Protein AF-A0A1J0TQ48-F1 (afdb_monomer)

Solvent-accessible surface area (backbone atoms only — not comparable to full-atom values): 9744 Å² total; per-residue (Å²): 94,69,68,62,36,58,77,68,71,52,52,58,64,53,51,23,51,43,21,43,75,72,75,55,71,45,54,45,69,56,51,52,31,40,74,70,68,74,40,90,76,54,72,69,55,42,46,46,52,17,58,61,66,75,48,58,54,63,69,61,68,54,82,70,95,58,100,79,71,77,82,74,94,68,88,56,66,70,63,60,60,52,51,54,49,51,59,68,68,42,55,80,91,71,54,66,83,77,76,78,70,60,98,81,67,79,80,65,91,84,83,60,75,51,72,52,78,69,102,57,80,72,45,81,44,77,45,69,77,63,53,66,61,62,75,71,74,81,82,76,83,77,83,83,80,77,92,131

Radius of gyration: 21.75 Å; Cα contacts (8 Å, |Δi|>4): 93; chains: 1; bounding box: 44×36×76 Å

Mean predicted aligned error: 16.27 Å

Foldseek 3Di:
DVVLCVVVVHALCLLQVQLVVVVRHDHSVNVVCVVVVVDDADPVNLCSSCVSSVHDSLVVVADDDDVPDDDDDDPDPPCVSVLVNVLSPDDPVRNDDDDPDPPPDDPDDDFDWDFDDDPDDTDTDGCVVVVVVVVVPPDDPDPPPDDD

Structure (mmCIF, N/CA/C/O backbone):
data_AF-A0A1J0TQ48-F1
#
_entry.id   AF-A0A1J0TQ48-F1
#
loop_
_atom_site.group_PDB
_atom_site.id
_atom_site.type_symbol
_atom_site.label_atom_id
_atom_site.label_alt_id
_atom_site.label_comp_id
_atom_site.label_asym_id
_atom_site.label_entity_id
_atom_site.label_seq_id
_atom_site.pdbx_PDB_ins_code
_atom_site.Cartn_x
_atom_site.Cartn_y
_atom_site.Cartn_z
_atom_site.occupancy
_atom_site.B_iso_or_equiv
_atom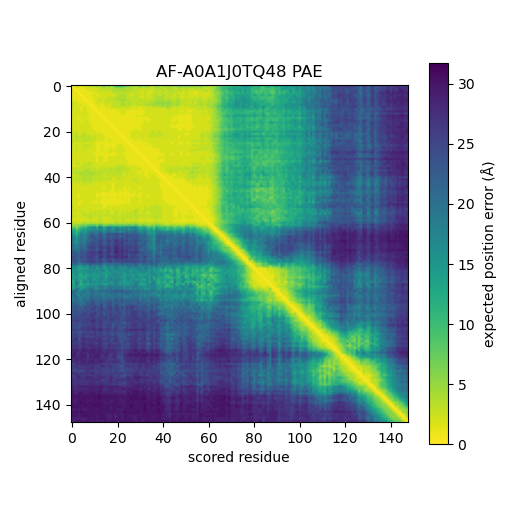_site.auth_seq_id
_atom_site.auth_comp_id
_atom_site.auth_asym_id
_atom_site.auth_atom_id
_atom_site.pdbx_PDB_model_num
ATOM 1 N N . MET A 1 1 ? 3.007 4.756 0.527 1.00 84.06 1 MET A N 1
ATOM 2 C CA . MET A 1 1 ? 1.707 4.710 1.248 1.00 84.06 1 MET A CA 1
ATOM 3 C C . MET A 1 1 ? 1.290 6.063 1.845 1.00 84.06 1 MET A C 1
ATOM 5 O O . MET A 1 1 ? 0.281 6.595 1.404 1.00 84.06 1 MET A O 1
ATOM 9 N N . GLU A 1 2 ? 2.024 6.642 2.812 1.00 86.75 2 GLU A N 1
ATOM 10 C CA . GLU A 1 2 ? 1.592 7.867 3.536 1.00 86.75 2 GLU A CA 1
ATOM 11 C C . GLU A 1 2 ? 1.302 9.057 2.606 1.00 86.75 2 GLU A C 1
ATOM 13 O O . GLU A 1 2 ? 0.279 9.716 2.768 1.00 86.75 2 GLU A O 1
ATOM 18 N N . ARG A 1 3 ? 2.147 9.284 1.590 1.00 87.56 3 ARG A N 1
ATOM 19 C CA . ARG A 1 3 ? 1.926 10.313 0.560 1.00 87.56 3 ARG A CA 1
ATOM 20 C C . ARG A 1 3 ? 0.534 10.205 -0.076 1.00 87.56 3 ARG A C 1
ATOM 22 O O . ARG A 1 3 ? -0.232 11.160 -0.037 1.00 87.56 3 ARG A O 1
ATOM 29 N N . PHE A 1 4 ? 0.192 9.040 -0.620 1.00 90.12 4 PHE A N 1
ATOM 30 C CA . PHE A 1 4 ? -1.090 8.817 -1.297 1.00 90.12 4 PHE A CA 1
ATOM 31 C C . PHE A 1 4 ? -2.283 8.898 -0.348 1.00 90.12 4 PHE A C 1
ATOM 33 O O . PHE A 1 4 ? -3.309 9.476 -0.698 1.00 90.12 4 PHE A O 1
ATOM 40 N N . ARG A 1 5 ? -2.118 8.399 0.884 1.00 93.00 5 ARG A N 1
ATOM 41 C CA . ARG A 1 5 ? -3.125 8.529 1.940 1.00 93.00 5 ARG A CA 1
ATOM 42 C C . ARG A 1 5 ? -3.448 10.004 2.223 1.00 93.00 5 ARG A C 1
ATOM 44 O O . ARG A 1 5 ? -4.620 10.358 2.305 1.00 93.00 5 ARG A O 1
ATOM 51 N N . ARG A 1 6 ? -2.420 10.856 2.355 1.00 90.12 6 ARG A N 1
ATOM 52 C CA . ARG A 1 6 ? -2.580 12.301 2.596 1.00 90.12 6 ARG A CA 1
ATOM 53 C C . ARG A 1 6 ? -3.218 13.023 1.417 1.00 90.12 6 ARG A C 1
ATOM 55 O O . ARG A 1 6 ? -4.122 13.813 1.646 1.00 90.12 6 ARG A O 1
ATOM 62 N N . ILE A 1 7 ? -2.795 12.719 0.188 1.00 89.44 7 ILE A N 1
ATOM 63 C CA . ILE A 1 7 ? -3.383 13.302 -1.032 1.00 89.44 7 ILE A CA 1
ATOM 64 C C . ILE A 1 7 ? -4.890 13.019 -1.098 1.00 89.44 7 ILE A C 1
ATOM 66 O O . ILE A 1 7 ? -5.664 13.890 -1.472 1.00 89.44 7 ILE A O 1
ATOM 70 N N . GLN A 1 8 ? -5.315 11.825 -0.682 1.00 91.19 8 GLN A N 1
ATOM 71 C CA . GLN A 1 8 ? -6.731 11.449 -0.651 1.00 91.19 8 GLN A CA 1
ATOM 72 C C . GLN A 1 8 ? -7.477 11.890 0.614 1.00 91.19 8 GLN A C 1
ATOM 74 O O . GLN A 1 8 ? -8.681 11.673 0.703 1.00 91.19 8 GLN A O 1
ATOM 79 N N . GLY A 1 9 ? -6.791 12.444 1.619 1.00 92.44 9 GLY A N 1
ATOM 80 C CA . GLY A 1 9 ? -7.415 12.863 2.876 1.00 92.44 9 GLY A CA 1
ATOM 81 C C . GLY A 1 9 ? -8.025 11.728 3.712 1.00 92.44 9 GLY A C 1
ATOM 82 O O . GLY A 1 9 ? -8.816 12.000 4.610 1.00 92.44 9 GLY A O 1
ATOM 83 N N . ILE A 1 10 ? -7.682 10.462 3.452 1.00 95.44 10 ILE A N 1
ATOM 84 C CA . ILE A 1 10 ? -8.301 9.308 4.131 1.00 95.44 10 ILE A CA 1
ATOM 85 C C . ILE A 1 10 ? -7.528 8.909 5.385 1.00 95.44 10 ILE A C 1
ATOM 87 O O . ILE A 1 10 ? -6.302 8.971 5.410 1.00 95.44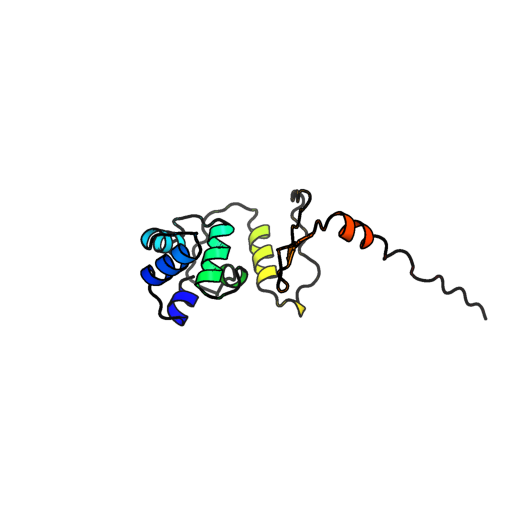 10 ILE A O 1
ATOM 91 N N . SER A 1 11 ? -8.197 8.450 6.439 1.00 96.06 11 SER A N 1
ATOM 92 C CA . SER A 1 11 ? -7.518 7.950 7.641 1.00 96.06 11 SER A CA 1
ATOM 93 C C . SER A 1 11 ? -6.972 6.523 7.458 1.00 96.06 11 SER A C 1
ATOM 95 O O . SER A 1 11 ? -7.317 5.809 6.514 1.00 96.06 11 SER A O 1
ATOM 97 N N . TYR A 1 12 ? -6.143 6.057 8.400 1.00 96.69 12 TYR A N 1
ATOM 98 C CA . TYR A 1 12 ? -5.759 4.639 8.466 1.00 96.69 12 TYR A CA 1
ATOM 99 C C . TYR A 1 12 ? -6.954 3.712 8.724 1.00 96.69 12 TYR A C 1
ATOM 101 O O . TYR A 1 12 ? -6.954 2.571 8.266 1.00 96.69 12 TYR A O 1
ATOM 109 N N . ALA A 1 13 ? -7.984 4.197 9.421 1.00 97.00 13 ALA A N 1
ATOM 110 C CA . ALA A 1 13 ? -9.218 3.449 9.624 1.00 97.00 13 ALA A CA 1
ATOM 111 C C . ALA A 1 13 ? -10.008 3.295 8.314 1.00 97.00 13 ALA A C 1
ATOM 113 O O . ALA A 1 13 ? -10.546 2.221 8.044 1.00 97.00 13 ALA A O 1
ATOM 114 N N . ASP A 1 14 ? -10.028 4.330 7.473 1.00 97.12 14 ASP A N 1
ATOM 115 C CA . ASP A 1 14 ? -10.682 4.277 6.161 1.00 97.12 14 ASP A CA 1
ATOM 116 C C . ASP A 1 14 ? -9.941 3.340 5.209 1.00 97.12 14 ASP A C 1
ATOM 118 O O . ASP A 1 14 ? -10.563 2.497 4.565 1.00 97.12 14 ASP A O 1
ATOM 122 N N . LEU A 1 15 ? -8.606 3.413 5.180 1.00 96.75 15 LEU A N 1
ATOM 123 C CA . LEU A 1 15 ? -7.785 2.495 4.390 1.00 96.75 15 LEU A CA 1
ATOM 124 C C . LEU A 1 15 ? -7.974 1.038 4.842 1.00 96.75 15 LEU A C 1
ATOM 126 O O . LEU A 1 15 ? -8.171 0.154 4.012 1.00 96.75 15 LEU A O 1
ATOM 130 N N . SER A 1 16 ? -8.000 0.791 6.155 1.00 97.81 16 SER A N 1
ATOM 131 C CA . SER A 1 16 ? -8.293 -0.532 6.724 1.00 97.81 16 SER A CA 1
ATOM 132 C C . SER A 1 16 ? -9.667 -1.058 6.291 1.00 97.81 16 SER A C 1
ATOM 134 O O . SER A 1 16 ? -9.813 -2.232 5.946 1.00 97.81 16 SER A O 1
ATOM 136 N N . ARG A 1 17 ? -10.679 -0.183 6.238 1.00 97.88 17 ARG A N 1
ATOM 137 C CA . ARG A 1 17 ? -12.025 -0.533 5.771 1.00 97.88 17 ARG A CA 1
ATOM 138 C C . ARG A 1 17 ? -12.043 -0.904 4.290 1.00 97.88 17 ARG A C 1
ATOM 140 O O . ARG A 1 17 ? -12.657 -1.909 3.944 1.00 97.88 17 ARG A O 1
ATOM 147 N N . ARG A 1 18 ? -11.349 -0.141 3.440 1.00 97.62 18 ARG A N 1
ATOM 148 C CA . ARG A 1 18 ? -11.212 -0.448 2.005 1.00 97.62 18 ARG A CA 1
ATOM 149 C C . ARG A 1 18 ? -10.536 -1.801 1.790 1.00 97.62 18 ARG A C 1
ATOM 151 O O . ARG A 1 18 ? -11.053 -2.645 1.072 1.00 97.62 18 ARG A O 1
ATOM 158 N N . LEU A 1 19 ? -9.440 -2.056 2.495 1.00 97.00 19 LEU A N 1
ATOM 159 C CA . LEU A 1 19 ? -8.730 -3.337 2.454 1.00 97.00 19 LEU A CA 1
ATOM 160 C C . LEU A 1 19 ? -9.608 -4.517 2.899 1.00 97.00 19 LEU A C 1
ATOM 162 O O . LEU A 1 19 ? -9.591 -5.583 2.284 1.00 97.00 19 LEU A O 1
ATOM 166 N N . LYS A 1 20 ? -10.451 -4.314 3.919 1.00 96.88 20 LYS A N 1
ATOM 167 C CA . LYS A 1 20 ? -11.453 -5.306 4.329 1.00 96.88 20 LYS A CA 1
ATOM 168 C C . LYS A 1 20 ? -12.481 -5.584 3.225 1.00 96.88 20 LYS A C 1
ATOM 170 O O . LYS A 1 20 ? -12.835 -6.741 3.027 1.00 96.88 20 LYS A O 1
ATOM 175 N N . GLN A 1 21 ? -12.943 -4.559 2.507 1.00 95.94 21 GLN A N 1
ATOM 176 C CA . GLN A 1 21 ? -13.867 -4.721 1.374 1.00 95.94 21 GLN A CA 1
ATOM 177 C C . GLN A 1 21 ? -13.231 -5.489 0.206 1.00 95.94 21 GLN A C 1
ATOM 179 O O . GLN A 1 21 ? -13.926 -6.232 -0.477 1.00 95.94 21 GLN A O 1
ATOM 184 N N . LEU A 1 22 ? -11.912 -5.374 0.025 1.00 94.50 22 LEU A N 1
ATOM 185 C CA . LEU A 1 22 ? -11.139 -6.124 -0.973 1.00 94.50 22 LEU A CA 1
ATOM 186 C C . LEU A 1 22 ? -10.814 -7.570 -0.550 1.00 94.50 22 LEU A C 1
ATOM 188 O O . LEU A 1 22 ? -10.123 -8.279 -1.274 1.00 94.50 22 LEU A O 1
ATOM 192 N N . GLY A 1 23 ? -11.265 -8.021 0.626 1.00 94.44 23 GLY A N 1
ATOM 193 C CA . GLY A 1 23 ? -10.979 -9.369 1.130 1.00 94.44 23 GLY A CA 1
ATOM 194 C C . GLY A 1 23 ? -9.558 -9.559 1.677 1.00 94.44 23 GLY A C 1
ATOM 195 O O . GLY A 1 23 ? -9.166 -10.683 1.984 1.00 94.44 23 GLY A O 1
ATOM 196 N N . ARG A 1 24 ? -8.791 -8.475 1.851 1.00 95.00 24 ARG A N 1
ATOM 197 C CA . ARG A 1 24 ? -7.428 -8.479 2.410 1.00 95.00 24 ARG A CA 1
ATOM 198 C C . ARG A 1 24 ? -7.346 -7.560 3.636 1.00 95.00 24 ARG A C 1
ATOM 200 O O . ARG A 1 24 ? -6.776 -6.477 3.560 1.00 95.00 24 ARG A O 1
ATOM 207 N N . PRO A 1 25 ? -7.962 -7.926 4.775 1.00 95.88 25 PRO A N 1
ATOM 208 C CA . PRO A 1 25 ? -8.059 -7.034 5.925 1.00 95.88 25 PRO A CA 1
ATOM 209 C C . PRO A 1 25 ? -6.694 -6.783 6.582 1.00 95.88 25 PRO A C 1
ATOM 211 O O . PRO A 1 25 ? -6.053 -7.702 7.083 1.00 95.88 25 PRO A O 1
ATOM 214 N N . ILE A 1 26 ? -6.305 -5.509 6.686 1.00 96.38 26 ILE A N 1
ATOM 215 C CA . ILE A 1 26 ? -5.168 -5.063 7.502 1.00 96.38 26 ILE A CA 1
ATOM 216 C C . ILE A 1 26 ? -5.679 -4.057 8.532 1.00 96.38 26 ILE A C 1
ATOM 218 O O . ILE A 1 26 ? -6.269 -3.038 8.173 1.00 96.38 26 ILE A O 1
ATOM 222 N N . ALA A 1 27 ? -5.467 -4.331 9.821 1.00 97.06 27 ALA A N 1
ATOM 223 C CA . ALA A 1 27 ? -5.880 -3.433 10.901 1.00 97.06 27 ALA A CA 1
ATOM 224 C C . ALA A 1 27 ? -5.081 -2.109 10.884 1.00 97.06 27 ALA A C 1
ATOM 226 O O . ALA A 1 27 ? -3.918 -2.117 10.473 1.00 97.06 27 ALA A O 1
ATOM 227 N N . PRO A 1 28 ? -5.624 -0.987 11.407 1.00 96.88 28 PRO A N 1
ATOM 228 C CA . PRO A 1 28 ? -4.925 0.304 11.424 1.00 96.88 28 PRO A CA 1
ATOM 229 C C . PRO A 1 28 ? -3.534 0.247 12.065 1.00 96.88 28 PRO A C 1
ATOM 231 O O . PRO A 1 28 ? -2.583 0.790 11.515 1.00 96.88 28 PRO A O 1
ATOM 234 N N . LEU A 1 29 ? -3.378 -0.489 13.172 1.00 96.56 29 LEU A N 1
ATOM 235 C CA . LEU A 1 29 ? -2.073 -0.711 13.806 1.00 96.56 29 LEU A CA 1
ATOM 236 C C . LEU A 1 29 ? -1.090 -1.450 12.880 1.00 96.56 29 LEU A C 1
ATOM 238 O O . LEU A 1 29 ? 0.101 -1.148 12.869 1.00 96.56 29 LEU A O 1
ATOM 242 N N . GLY A 1 30 ? -1.586 -2.401 12.085 1.00 95.81 30 GLY A N 1
ATOM 243 C CA . GLY A 1 30 ? -0.798 -3.105 11.076 1.00 95.81 30 GLY A CA 1
ATOM 244 C C . GLY A 1 30 ? -0.327 -2.176 9.958 1.00 95.81 30 GLY A C 1
ATOM 245 O O . GLY A 1 30 ? 0.823 -2.278 9.542 1.00 95.81 30 GLY A O 1
ATOM 246 N N . LEU A 1 31 ? -1.175 -1.236 9.527 1.00 96.00 31 LEU A N 1
ATOM 247 C CA . LEU A 1 31 ? -0.816 -0.207 8.545 1.00 96.00 31 LEU A CA 1
ATOM 248 C C . LEU A 1 31 ? 0.244 0.758 9.095 1.00 96.00 31 LEU A C 1
ATOM 250 O O . LEU A 1 31 ? 1.209 1.064 8.399 1.00 96.00 31 LEU A O 1
ATOM 254 N N . THR A 1 32 ? 0.122 1.176 10.358 1.00 93.75 32 THR A N 1
ATOM 255 C CA . THR A 1 32 ? 1.141 1.990 11.040 1.00 93.75 32 THR A CA 1
ATOM 256 C C . THR A 1 32 ? 2.482 1.257 11.117 1.00 93.75 32 THR A C 1
ATOM 258 O O . THR A 1 32 ? 3.515 1.826 10.784 1.00 93.75 32 THR A O 1
ATOM 261 N N . ARG A 1 33 ? 2.486 -0.035 11.468 1.00 92.19 33 ARG A N 1
ATOM 262 C CA . ARG A 1 33 ? 3.720 -0.840 11.497 1.00 92.19 33 ARG A CA 1
ATOM 263 C C . ARG A 1 33 ? 4.340 -1.035 10.114 1.00 92.19 33 ARG A C 1
ATOM 265 O O . ARG A 1 33 ? 5.561 -1.042 10.014 1.00 92.19 33 ARG A O 1
ATOM 272 N N . ILE A 1 34 ? 3.527 -1.175 9.064 1.00 92.81 34 ILE A N 1
ATOM 273 C CA . ILE A 1 34 ? 4.017 -1.198 7.676 1.00 92.81 34 ILE A CA 1
ATOM 274 C C . ILE A 1 34 ? 4.690 0.135 7.334 1.00 92.81 34 ILE A C 1
ATOM 276 O O . ILE A 1 34 ? 5.807 0.141 6.824 1.00 92.81 34 ILE A O 1
ATOM 280 N N . ARG A 1 35 ? 4.037 1.266 7.643 1.00 89.69 35 ARG A N 1
ATOM 281 C CA . ARG A 1 35 ? 4.599 2.611 7.432 1.00 89.69 35 ARG A CA 1
ATOM 282 C C . ARG A 1 35 ? 5.964 2.757 8.105 1.00 89.69 35 ARG A C 1
ATOM 284 O O . ARG A 1 35 ? 6.887 3.267 7.484 1.00 89.69 35 ARG A O 1
ATOM 291 N N . ASP A 1 36 ? 6.074 2.286 9.343 1.00 87.75 36 ASP A N 1
ATOM 292 C CA . ASP A 1 36 ? 7.281 2.403 10.168 1.00 87.75 36 ASP A CA 1
ATOM 293 C C . ASP A 1 36 ? 8.324 1.309 9.866 1.00 87.75 36 ASP A C 1
ATOM 295 O O . ASP A 1 36 ? 9.302 1.156 10.601 1.00 87.75 36 ASP A O 1
ATOM 299 N N . LEU A 1 37 ? 8.115 0.525 8.798 1.00 86.31 37 LEU A N 1
ATOM 300 C CA . LEU A 1 37 ? 8.977 -0.583 8.365 1.00 86.31 37 LEU A CA 1
ATOM 301 C C . LEU A 1 37 ? 9.186 -1.666 9.438 1.00 86.31 37 LEU A C 1
ATOM 303 O O . LEU A 1 37 ? 10.128 -2.449 9.375 1.00 86.31 37 LEU A O 1
ATOM 307 N N . GLN A 1 38 ? 8.280 -1.741 10.411 1.00 88.19 38 GLN A N 1
ATOM 308 C CA . GLN A 1 38 ? 8.268 -2.739 11.484 1.00 88.19 38 GLN A CA 1
ATOM 309 C C . GLN A 1 38 ? 7.484 -4.001 11.102 1.00 88.19 38 GLN A C 1
ATOM 311 O O . GLN A 1 38 ? 7.408 -4.956 11.872 1.00 88.19 38 GLN A O 1
ATOM 316 N N . ARG A 1 39 ? 6.844 -4.006 9.929 1.00 88.75 39 ARG A N 1
ATOM 317 C CA . ARG A 1 39 ? 6.114 -5.149 9.383 1.00 88.75 39 ARG A CA 1
ATOM 318 C C . ARG A 1 39 ? 6.439 -5.292 7.902 1.00 88.75 39 ARG A C 1
ATOM 320 O O . ARG A 1 39 ? 6.318 -4.329 7.149 1.00 88.75 39 ARG A O 1
ATOM 327 N N . ARG A 1 40 ? 6.824 -6.506 7.503 1.00 88.12 40 ARG A N 1
ATOM 328 C CA . ARG A 1 40 ? 7.025 -6.873 6.097 1.00 88.12 40 ARG A CA 1
ATOM 329 C C . ARG A 1 40 ? 5.694 -6.866 5.343 1.00 88.12 40 ARG A C 1
ATOM 331 O O . ARG A 1 40 ? 4.656 -7.169 5.928 1.00 88.12 40 ARG A O 1
ATOM 338 N N . VAL A 1 41 ? 5.768 -6.522 4.064 1.00 90.12 41 VAL A N 1
ATOM 339 C CA . VAL A 1 41 ? 4.653 -6.477 3.111 1.00 90.12 41 VAL A CA 1
ATOM 340 C C . VAL A 1 41 ? 4.927 -7.552 2.066 1.00 90.12 41 VAL A C 1
ATOM 342 O O . VAL A 1 41 ? 6.026 -7.577 1.512 1.00 90.12 41 VAL A O 1
ATOM 345 N N . ASP A 1 42 ? 3.979 -8.459 1.849 1.00 91.31 42 ASP A N 1
ATOM 346 C CA . ASP A 1 42 ? 4.040 -9.417 0.744 1.00 91.31 42 ASP A CA 1
ATOM 347 C C . ASP A 1 42 ? 3.458 -8.806 -0.546 1.00 91.31 42 ASP A C 1
ATOM 349 O O . ASP A 1 42 ? 2.970 -7.673 -0.563 1.00 91.31 42 ASP A O 1
ATOM 353 N N . VAL A 1 43 ? 3.564 -9.532 -1.662 1.00 91.19 43 VAL A N 1
ATOM 354 C CA . VAL A 1 43 ? 3.097 -9.039 -2.969 1.00 91.19 43 VAL A CA 1
ATOM 355 C C . VAL A 1 43 ? 1.581 -8.816 -2.969 1.00 91.19 43 VAL A C 1
ATOM 357 O O . VAL A 1 43 ? 1.106 -7.829 -3.529 1.00 91.19 43 VAL A O 1
ATOM 360 N N . ASP A 1 44 ? 0.822 -9.677 -2.292 1.00 92.00 44 ASP A N 1
ATOM 361 C CA . ASP A 1 44 ? -0.633 -9.557 -2.193 1.00 92.00 44 ASP A CA 1
ATOM 362 C C . ASP A 1 44 ? -1.048 -8.313 -1.393 1.00 92.00 44 ASP A C 1
ATOM 364 O O . ASP A 1 44 ? -1.944 -7.578 -1.816 1.00 92.00 44 ASP A O 1
ATOM 368 N N . ASP A 1 45 ? -0.379 -8.042 -0.270 1.00 93.69 45 ASP A N 1
ATOM 369 C CA . ASP A 1 45 ? -0.552 -6.839 0.541 1.00 93.69 45 ASP A CA 1
ATOM 370 C C . ASP A 1 45 ? -0.192 -5.595 -0.283 1.00 93.69 45 ASP A C 1
ATOM 372 O O . ASP A 1 45 ? -0.920 -4.602 -0.237 1.00 93.69 45 ASP A O 1
ATOM 376 N N . LEU A 1 46 ? 0.896 -5.634 -1.064 1.00 94.69 46 LEU A N 1
ATOM 377 C CA . LEU A 1 46 ? 1.305 -4.526 -1.933 1.00 94.69 46 LEU A CA 1
ATOM 378 C C . LEU A 1 46 ? 0.221 -4.195 -2.965 1.00 94.69 46 LEU A C 1
ATOM 380 O O . LEU A 1 46 ? -0.178 -3.035 -3.089 1.00 94.69 46 LEU A O 1
ATOM 384 N N . VAL A 1 47 ? -0.276 -5.205 -3.680 1.00 95.81 47 VAL A N 1
ATOM 385 C CA . VAL A 1 47 ? -1.319 -5.037 -4.701 1.00 95.81 47 VAL A CA 1
ATOM 386 C C . VAL A 1 47 ? -2.631 -4.575 -4.066 1.00 95.81 47 VAL A C 1
ATOM 388 O O . VAL A 1 47 ? -3.274 -3.658 -4.577 1.00 95.81 47 VAL A O 1
ATOM 391 N N . ALA A 1 48 ? -3.017 -5.140 -2.920 1.00 95.94 48 ALA A N 1
ATOM 392 C CA . ALA A 1 48 ? -4.220 -4.728 -2.201 1.00 95.94 48 ALA A CA 1
ATOM 393 C C . ALA A 1 48 ? -4.127 -3.276 -1.703 1.00 95.94 48 ALA A C 1
ATOM 395 O O . ALA A 1 48 ? -5.097 -2.522 -1.808 1.00 95.94 48 ALA A O 1
ATOM 396 N N . LEU A 1 49 ? -2.963 -2.858 -1.196 1.00 96.12 49 LEU A N 1
ATOM 397 C CA . LEU A 1 49 ? -2.701 -1.476 -0.792 1.00 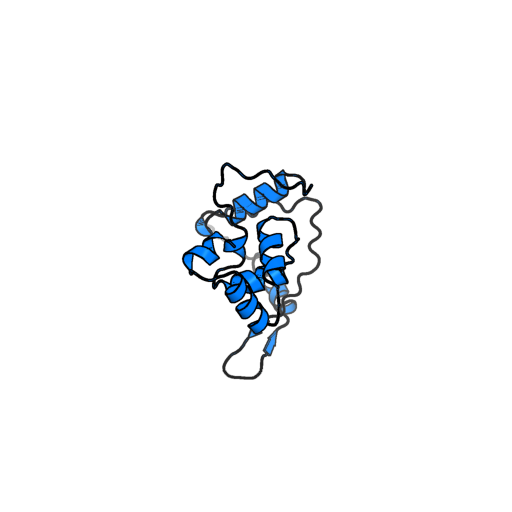96.12 49 LEU A CA 1
ATOM 398 C C . LEU A 1 49 ? -2.771 -0.521 -1.981 1.00 96.12 49 LEU A C 1
ATOM 400 O O . LEU A 1 49 ? -3.378 0.542 -1.858 1.00 96.12 49 LEU A O 1
ATOM 404 N N . ALA A 1 50 ? -2.181 -0.898 -3.116 1.00 95.69 50 ALA A N 1
ATOM 405 C CA . ALA A 1 50 ? -2.221 -0.113 -4.345 1.00 95.69 50 ALA A CA 1
ATOM 406 C C . ALA A 1 50 ? -3.664 0.072 -4.827 1.00 95.69 50 ALA A C 1
ATOM 408 O O . ALA A 1 50 ? -4.110 1.200 -5.025 1.00 95.69 50 ALA A O 1
ATOM 409 N N . HIS A 1 51 ? -4.436 -1.016 -4.868 1.00 96.06 51 HIS A N 1
ATOM 410 C CA . HIS A 1 51 ? -5.846 -0.992 -5.247 1.00 96.06 51 HIS A CA 1
ATOM 411 C C . HIS A 1 51 ? -6.688 -0.136 -4.288 1.00 96.06 51 HIS A C 1
ATOM 413 O O . HIS A 1 51 ? -7.465 0.710 -4.724 1.00 96.06 51 HIS A O 1
ATOM 419 N N . ALA A 1 52 ? -6.513 -0.289 -2.970 1.00 96.06 52 ALA A N 1
ATOM 420 C CA . ALA A 1 52 ? -7.243 0.498 -1.971 1.00 96.06 52 ALA A CA 1
ATOM 421 C C . ALA A 1 52 ? -6.913 2.004 -2.022 1.00 96.06 52 ALA A C 1
ATOM 423 O O . ALA A 1 52 ? -7.724 2.840 -1.599 1.00 96.06 52 ALA A O 1
ATOM 424 N N . LEU A 1 53 ? -5.723 2.340 -2.525 1.00 94.31 53 LEU A N 1
ATOM 425 C CA . LEU A 1 53 ? -5.248 3.699 -2.759 1.00 94.31 53 LEU A CA 1
ATOM 426 C C . LEU A 1 53 ? -5.471 4.163 -4.207 1.00 94.31 53 LEU A C 1
ATOM 428 O O . LEU A 1 53 ? -5.172 5.314 -4.489 1.00 94.31 53 LEU A O 1
ATOM 432 N N . GLY A 1 54 ? -5.998 3.344 -5.116 1.00 92.00 54 GLY A N 1
ATOM 433 C CA . GLY A 1 54 ? -6.204 3.739 -6.513 1.00 92.00 54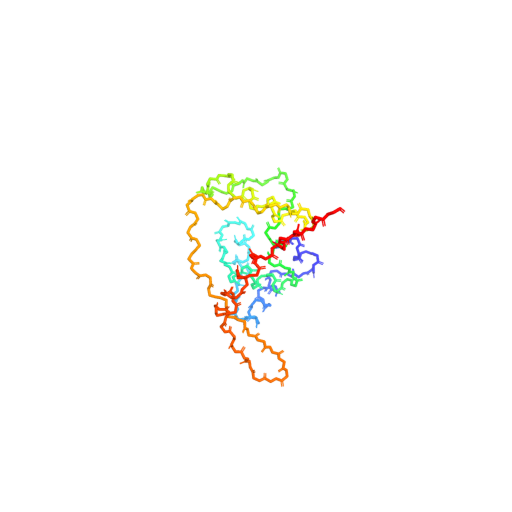 GLY A CA 1
ATOM 434 C C . GLY A 1 54 ? -4.919 4.169 -7.231 1.00 92.00 54 GLY A C 1
ATOM 435 O O . GLY A 1 54 ? -4.936 5.154 -7.964 1.00 92.00 54 GLY A O 1
ATOM 436 N N . VAL A 1 55 ? -3.805 3.482 -6.971 1.00 92.44 55 VAL A N 1
ATOM 437 C CA . VAL A 1 55 ? -2.495 3.725 -7.603 1.00 92.44 55 VAL A CA 1
ATOM 438 C C . VAL A 1 55 ? -1.940 2.434 -8.193 1.00 92.44 55 VAL A C 1
ATOM 440 O O . VAL A 1 55 ? -2.412 1.348 -7.849 1.00 92.44 55 VAL A O 1
ATOM 443 N N . ASP A 1 56 ? -0.922 2.535 -9.044 1.00 90.06 56 ASP A N 1
ATOM 444 C CA . ASP A 1 56 ? -0.201 1.362 -9.532 1.00 90.06 56 ASP A CA 1
ATOM 445 C C . ASP A 1 56 ? 0.682 0.763 -8.411 1.00 90.06 56 ASP A C 1
ATOM 447 O O . ASP A 1 56 ? 1.252 1.515 -7.612 1.00 90.06 56 ASP A O 1
ATOM 451 N N . PRO A 1 57 ? 0.843 -0.570 -8.299 1.00 89.94 57 PRO A N 1
ATOM 452 C CA . PRO A 1 57 ? 1.747 -1.171 -7.315 1.00 89.94 57 PRO A CA 1
ATOM 453 C C . PRO A 1 57 ? 3.178 -0.620 -7.371 1.00 89.94 57 PRO A C 1
ATOM 455 O O . PRO A 1 57 ? 3.795 -0.417 -6.321 1.00 89.94 57 PRO A O 1
ATOM 458 N N . ALA A 1 58 ? 3.688 -0.304 -8.566 1.00 87.50 58 ALA A N 1
ATOM 459 C CA . ALA A 1 58 ? 4.994 0.317 -8.742 1.00 87.50 58 ALA A CA 1
ATOM 460 C C . ALA A 1 58 ? 5.064 1.699 -8.083 1.00 87.50 58 ALA A C 1
ATOM 462 O O . ALA A 1 58 ? 6.092 2.038 -7.500 1.00 87.50 58 ALA A O 1
ATOM 463 N N . ASP A 1 59 ? 3.977 2.480 -8.092 1.00 86.94 59 ASP A N 1
ATOM 464 C CA . ASP A 1 59 ? 3.928 3.802 -7.456 1.00 86.94 59 ASP A CA 1
ATOM 465 C C . ASP A 1 59 ? 4.221 3.746 -5.945 1.00 86.94 59 ASP A C 1
ATOM 467 O O . ASP A 1 59 ? 4.690 4.727 -5.361 1.00 86.94 59 ASP A O 1
ATOM 471 N N . LEU A 1 60 ? 3.924 2.617 -5.289 1.00 88.38 60 LEU A N 1
ATOM 472 C CA . LEU A 1 60 ? 4.218 2.404 -3.870 1.00 88.38 60 LEU A CA 1
ATOM 473 C C . LEU A 1 60 ? 5.678 2.023 -3.604 1.00 88.38 60 LEU A C 1
ATOM 475 O O . LEU A 1 60 ? 6.137 2.215 -2.475 1.00 88.38 60 LEU A O 1
ATOM 479 N N . LEU A 1 61 ? 6.376 1.502 -4.616 1.00 87.12 61 LEU A N 1
ATOM 480 C CA . LEU A 1 61 ? 7.781 1.097 -4.558 1.00 87.12 61 LEU A CA 1
ATOM 481 C C . LEU A 1 61 ? 8.739 2.206 -5.005 1.00 87.12 61 LEU A C 1
ATOM 483 O O . LEU A 1 61 ? 9.889 2.213 -4.565 1.00 87.12 61 LEU A O 1
ATOM 487 N N . ARG A 1 62 ? 8.279 3.152 -5.837 1.00 79.50 62 ARG A N 1
ATOM 488 C CA . ARG A 1 62 ? 9.107 4.284 -6.272 1.00 79.50 62 ARG A CA 1
ATOM 489 C C . ARG A 1 62 ? 9.627 5.059 -5.068 1.00 79.50 62 ARG A C 1
ATOM 491 O O . ARG A 1 62 ? 8.874 5.443 -4.165 1.00 79.50 62 ARG A O 1
ATOM 498 N N . GLN A 1 63 ? 10.932 5.302 -5.071 1.00 64.50 63 GLN A N 1
ATOM 499 C CA . GLN A 1 63 ? 11.548 6.163 -4.078 1.00 64.50 63 GLN A CA 1
ATOM 500 C C . GLN A 1 63 ? 11.193 7.608 -4.414 1.00 64.50 63 GLN A C 1
ATOM 502 O O . GLN A 1 63 ? 11.467 8.093 -5.506 1.00 64.50 63 GLN A O 1
ATOM 507 N N . VAL A 1 64 ? 10.571 8.297 -3.464 1.00 61.34 64 VAL A N 1
ATOM 508 C CA . VAL A 1 64 ? 10.608 9.759 -3.446 1.00 61.34 64 VAL A CA 1
ATOM 509 C C . VAL A 1 64 ? 11.879 10.114 -2.675 1.00 61.34 64 VAL A C 1
ATOM 511 O O . VAL A 1 64 ? 12.074 9.506 -1.617 1.00 61.34 64 VAL A O 1
ATOM 514 N N . PRO A 1 65 ? 12.739 11.025 -3.170 1.00 52.00 65 PRO A N 1
ATOM 515 C CA . PRO A 1 65 ? 13.905 11.476 -2.424 1.00 52.00 65 PRO A CA 1
ATOM 516 C C . PRO A 1 65 ? 13.453 11.935 -1.038 1.00 52.00 65 PRO A C 1
ATOM 518 O O . PRO A 1 65 ? 12.632 12.842 -0.908 1.00 52.00 65 PRO A O 1
ATOM 521 N N . ASP A 1 66 ? 13.912 11.228 -0.016 1.00 50.50 66 ASP A N 1
ATOM 522 C CA . ASP A 1 66 ? 13.699 11.575 1.378 1.00 50.50 66 ASP A CA 1
ATOM 523 C C . ASP A 1 66 ? 15.073 11.519 2.032 1.00 50.50 66 ASP A C 1
ATOM 525 O O . ASP A 1 66 ? 15.619 10.436 2.264 1.00 50.50 66 ASP A O 1
ATOM 529 N N . ASP A 1 67 ? 15.637 12.697 2.295 1.00 50.16 67 ASP A N 1
ATOM 530 C CA . ASP A 1 67 ? 16.995 12.896 2.816 1.00 50.16 67 ASP A CA 1
ATOM 531 C C . ASP A 1 67 ? 17.205 12.268 4.209 1.00 50.16 67 ASP A C 1
ATOM 533 O O . ASP A 1 67 ? 18.300 12.301 4.768 1.00 50.16 67 ASP A O 1
ATOM 537 N N . SER A 1 68 ? 16.157 11.685 4.799 1.00 48.00 68 SER A N 1
ATOM 538 C CA . SER A 1 68 ? 16.143 11.184 6.170 1.00 48.00 68 SER A CA 1
ATOM 539 C C . SER A 1 68 ? 16.057 9.654 6.309 1.00 48.00 68 SER A C 1
ATOM 541 O O . SER A 1 68 ? 16.013 9.130 7.430 1.00 48.00 68 SER A O 1
ATOM 543 N N . ARG A 1 69 ? 16.081 8.889 5.207 1.00 50.41 69 ARG A N 1
ATOM 544 C CA . ARG A 1 69 ? 15.824 7.440 5.264 1.00 50.41 69 ARG A CA 1
ATOM 545 C C . ARG A 1 69 ? 17.076 6.600 5.549 1.00 50.41 69 ARG A C 1
ATOM 547 O O . ARG A 1 69 ? 17.875 6.314 4.664 1.00 50.41 69 ARG A O 1
ATOM 554 N N . LYS A 1 70 ? 17.197 6.092 6.782 1.00 42.81 70 LYS A N 1
ATOM 555 C CA . LYS A 1 70 ? 18.134 5.001 7.112 1.00 42.81 70 LYS A CA 1
ATOM 556 C C . LYS A 1 70 ? 17.690 3.714 6.407 1.00 42.81 70 LYS A C 1
ATOM 558 O O . LYS A 1 70 ? 16.579 3.234 6.640 1.00 42.81 70 LYS A O 1
ATOM 563 N N . GLN A 1 71 ? 18.549 3.170 5.546 1.00 47.12 71 GLN A N 1
ATOM 564 C CA . GLN A 1 71 ? 18.332 1.888 4.873 1.00 47.12 71 GLN A CA 1
ATOM 565 C C . GLN A 1 71 ? 18.137 0.774 5.914 1.00 47.12 71 GLN A C 1
ATOM 567 O O . GLN A 1 71 ? 18.926 0.621 6.845 1.00 47.12 71 GLN A O 1
ATOM 572 N N . SER A 1 72 ? 17.050 0.012 5.776 1.00 43.47 72 SER A N 1
ATOM 573 C CA . SER A 1 72 ? 16.816 -1.196 6.569 1.00 43.47 72 SER A CA 1
ATOM 574 C C . SER A 1 72 ? 17.652 -2.330 5.978 1.00 43.47 72 SER A C 1
ATOM 576 O O . SER A 1 72 ? 17.622 -2.536 4.767 1.00 43.47 72 SER A O 1
ATOM 578 N N . GLY A 1 73 ? 18.409 -3.027 6.831 1.00 36.38 73 GLY A N 1
ATOM 579 C CA . GLY A 1 73 ? 19.387 -4.058 6.473 1.00 36.38 73 GLY A CA 1
ATOM 580 C C . GLY A 1 73 ? 18.777 -5.321 5.866 1.00 36.38 73 GLY A C 1
ATOM 581 O O . GLY A 1 73 ? 18.735 -6.368 6.507 1.00 36.38 73 GLY A O 1
ATOM 582 N N . TYR A 1 74 ? 18.317 -5.225 4.621 1.00 39.38 74 TYR A N 1
ATOM 583 C CA . TYR A 1 74 ? 18.111 -6.376 3.757 1.00 39.38 74 TYR A CA 1
ATOM 584 C C . TYR A 1 74 ? 19.358 -6.548 2.893 1.00 39.38 74 TYR A C 1
ATOM 586 O O . TYR A 1 74 ? 19.590 -5.772 1.972 1.00 39.38 74 TYR A O 1
ATOM 594 N N . THR A 1 75 ? 20.174 -7.553 3.196 1.00 38.56 75 THR A N 1
ATOM 595 C CA . THR A 1 75 ? 21.338 -7.914 2.380 1.00 38.56 75 THR A CA 1
ATOM 596 C C . THR A 1 75 ? 20.872 -8.743 1.180 1.00 38.56 75 THR A C 1
ATOM 598 O O . THR A 1 75 ? 21.005 -9.962 1.160 1.00 38.56 75 THR A O 1
ATOM 601 N N . ALA A 1 76 ? 20.271 -8.091 0.188 1.00 46.59 76 ALA A N 1
ATOM 602 C CA . ALA A 1 76 ? 20.658 -8.412 -1.185 1.00 46.59 76 ALA A CA 1
ATOM 603 C C . ALA A 1 76 ? 22.044 -7.770 -1.417 1.00 46.59 76 ALA A C 1
ATOM 605 O O . ALA A 1 76 ? 22.401 -6.866 -0.648 1.00 46.59 76 ALA A O 1
ATOM 606 N N . PRO A 1 77 ? 22.846 -8.185 -2.414 1.00 48.69 77 PRO A N 1
ATOM 607 C CA . PRO A 1 77 ? 23.912 -7.315 -2.901 1.00 48.69 77 PRO A CA 1
ATOM 608 C C . PRO A 1 77 ? 23.280 -5.938 -3.121 1.00 48.69 77 PRO A C 1
ATOM 610 O O . PRO A 1 77 ? 22.257 -5.839 -3.797 1.00 48.69 77 PRO A O 1
ATOM 613 N N . ALA A 1 78 ? 23.782 -4.905 -2.442 1.00 51.06 78 ALA A N 1
ATOM 614 C CA . ALA A 1 78 ? 23.157 -3.579 -2.440 1.00 51.06 78 ALA A CA 1
ATOM 615 C C . ALA A 1 78 ? 22.945 -3.037 -3.869 1.00 51.06 78 ALA A C 1
ATOM 617 O O . ALA A 1 78 ? 22.014 -2.265 -4.108 1.00 51.06 78 ALA A O 1
ATOM 618 N N . ASP A 1 79 ? 23.758 -3.529 -4.803 1.00 57.31 79 ASP A N 1
ATOM 619 C CA . ASP A 1 79 ? 23.729 -3.236 -6.228 1.00 57.31 79 ASP A CA 1
ATOM 620 C C . ASP A 1 79 ? 22.442 -3.744 -6.911 1.00 57.31 79 ASP A C 1
ATOM 622 O O . ASP A 1 79 ? 21.837 -2.998 -7.676 1.00 57.31 79 ASP A O 1
ATOM 626 N N . ASP A 1 80 ? 21.933 -4.934 -6.562 1.00 63.81 80 ASP A N 1
ATOM 627 C CA . ASP A 1 80 ? 20.763 -5.544 -7.221 1.00 63.81 80 ASP A CA 1
ATOM 628 C C . ASP A 1 80 ? 19.469 -4.764 -6.936 1.00 63.81 80 ASP A C 1
ATOM 630 O O . ASP A 1 80 ? 18.637 -4.528 -7.814 1.00 63.81 80 ASP A O 1
ATOM 634 N N . VAL A 1 81 ? 19.283 -4.349 -5.678 1.00 61.34 81 VAL A N 1
ATOM 635 C CA . VAL A 1 81 ? 18.080 -3.622 -5.243 1.00 61.34 81 VAL A CA 1
ATOM 636 C C . VAL A 1 81 ? 18.103 -2.191 -5.765 1.00 61.34 81 VAL A C 1
ATOM 638 O O . VAL A 1 81 ? 17.078 -1.702 -6.241 1.00 61.34 81 VAL A O 1
ATOM 641 N N . GLN A 1 82 ? 19.259 -1.527 -5.708 1.00 61.81 82 GLN A N 1
ATOM 642 C CA . GLN A 1 82 ? 19.402 -0.165 -6.209 1.00 61.81 82 GLN A CA 1
ATOM 643 C C . GLN A 1 82 ? 19.221 -0.111 -7.731 1.00 61.81 82 GLN A C 1
ATOM 645 O O . GLN A 1 82 ? 18.496 0.755 -8.214 1.00 61.81 82 GLN A O 1
ATOM 650 N N . GLN A 1 83 ? 19.769 -1.080 -8.466 1.00 64.31 83 GLN A N 1
ATOM 651 C CA . GLN A 1 83 ? 19.597 -1.190 -9.913 1.00 64.31 83 GLN A CA 1
ATOM 652 C C . GLN A 1 83 ? 18.144 -1.495 -10.306 1.00 64.31 83 GLN A C 1
ATOM 654 O O . GLN A 1 83 ? 17.607 -0.876 -11.225 1.00 64.31 83 GLN A O 1
ATOM 659 N N . ALA A 1 84 ? 17.456 -2.376 -9.569 1.00 65.31 84 ALA A N 1
ATOM 660 C CA . ALA A 1 84 ? 16.031 -2.632 -9.791 1.00 65.31 84 ALA A CA 1
ATOM 661 C C . ALA A 1 84 ? 15.167 -1.380 -9.547 1.00 65.31 84 ALA A C 1
ATOM 663 O O . ALA A 1 84 ? 14.190 -1.137 -10.257 1.00 65.31 84 ALA A O 1
ATOM 664 N N . LEU A 1 85 ? 15.523 -0.571 -8.547 1.00 66.25 85 LEU A N 1
ATOM 665 C CA . LEU A 1 85 ? 14.833 0.681 -8.241 1.00 66.25 85 LEU A CA 1
ATOM 666 C C . LEU A 1 85 ? 15.116 1.763 -9.278 1.00 66.25 85 LEU A C 1
ATOM 668 O O . LEU A 1 85 ? 14.199 2.490 -9.649 1.00 66.25 85 LEU A O 1
ATOM 672 N N . GLU A 1 86 ? 16.354 1.868 -9.747 1.00 69.88 86 GLU A N 1
ATOM 673 C CA . GLU A 1 86 ? 16.733 2.774 -10.826 1.00 69.88 86 GLU A CA 1
ATOM 674 C C . GLU A 1 86 ? 15.938 2.445 -12.094 1.00 69.88 86 GLU A C 1
ATOM 676 O O . GLU A 1 86 ? 15.214 3.305 -12.590 1.00 69.88 86 GLU A O 1
ATOM 681 N N . TRP A 1 87 ? 15.907 1.172 -12.503 1.00 68.56 87 TRP A N 1
ATOM 682 C CA . TRP A 1 87 ? 15.082 0.704 -13.621 1.00 68.56 87 TRP A CA 1
ATOM 683 C C . TRP A 1 87 ? 13.587 1.012 -13.447 1.00 68.56 87 TRP A C 1
ATOM 685 O O . TRP A 1 87 ? 12.925 1.461 -14.386 1.00 68.56 87 TRP A O 1
ATOM 695 N N . LEU A 1 88 ? 13.038 0.802 -12.245 1.00 72.44 88 LEU A N 1
ATOM 696 C CA . LEU A 1 88 ? 11.623 1.068 -11.967 1.00 72.44 88 LEU A CA 1
ATOM 697 C C . LEU A 1 88 ? 11.265 2.555 -12.109 1.00 72.44 88 LEU A C 1
ATOM 699 O O . LEU A 1 88 ? 10.137 2.886 -12.488 1.00 72.44 88 LEU A O 1
ATOM 703 N N . ASN A 1 89 ? 12.202 3.442 -11.772 1.00 74.94 89 ASN A N 1
ATOM 704 C CA . ASN A 1 89 ? 12.007 4.888 -11.820 1.00 74.94 89 ASN A CA 1
ATOM 705 C C . ASN A 1 89 ? 12.275 5.481 -13.213 1.00 74.94 89 ASN A C 1
ATOM 707 O O . ASN A 1 89 ? 11.805 6.586 -13.486 1.00 74.94 89 ASN A O 1
ATOM 711 N N . THR A 1 90 ? 12.962 4.756 -14.098 1.00 74.50 90 THR A N 1
ATOM 712 C CA . THR A 1 90 ? 13.189 5.168 -15.487 1.00 74.50 90 THR A CA 1
ATOM 713 C C . THR A 1 90 ? 11.879 5.128 -16.297 1.00 74.50 90 THR A C 1
ATOM 715 O O . THR A 1 90 ? 11.156 4.116 -16.259 1.00 74.50 90 THR A O 1
ATOM 718 N N . PRO A 1 91 ? 11.535 6.204 -17.041 1.00 67.19 91 PRO A N 1
ATOM 719 C CA . PRO A 1 91 ? 10.393 6.218 -17.956 1.00 67.19 91 PRO A CA 1
ATOM 720 C C . PRO A 1 91 ? 10.479 5.053 -18.936 1.00 67.19 91 PRO A C 1
ATOM 722 O O . PRO A 1 91 ? 11.564 4.743 -19.407 1.00 67.19 91 PRO A O 1
ATOM 725 N N . ALA A 1 92 ? 9.353 4.421 -19.278 1.00 64.44 92 ALA A N 1
ATOM 726 C CA . ALA A 1 92 ? 9.360 3.258 -20.173 1.00 64.44 92 ALA A CA 1
ATOM 727 C C . ALA A 1 92 ? 10.072 3.528 -21.514 1.00 64.44 92 ALA A C 1
ATOM 729 O O . ALA A 1 92 ? 10.702 2.624 -22.045 1.00 64.44 92 ALA A O 1
ATOM 730 N N . SER A 1 93 ? 10.020 4.769 -22.006 1.00 67.75 93 SER A N 1
ATOM 731 C CA . SER A 1 93 ? 10.706 5.219 -23.222 1.00 67.75 93 SER A CA 1
ATOM 732 C C . SER A 1 93 ? 12.234 5.257 -23.112 1.00 67.75 93 SER A C 1
ATOM 734 O O . SER A 1 93 ? 12.908 5.139 -24.127 1.00 67.75 93 SER A O 1
ATOM 736 N N . ASP A 1 94 ? 12.763 5.406 -21.895 1.00 66.19 94 ASP A N 1
ATOM 737 C CA . ASP A 1 94 ? 14.196 5.558 -21.608 1.00 66.19 94 ASP A CA 1
ATOM 738 C C . ASP A 1 94 ? 14.781 4.304 -20.939 1.00 66.19 94 ASP A C 1
ATOM 740 O O . ASP A 1 94 ? 15.968 4.251 -20.606 1.00 66.19 94 ASP A O 1
ATOM 744 N N . ARG A 1 95 ? 13.950 3.278 -20.704 1.00 66.75 95 ARG A N 1
ATOM 745 C CA . ARG A 1 95 ? 14.425 1.961 -20.280 1.00 66.75 95 ARG A CA 1
ATOM 746 C C . ARG A 1 95 ? 15.138 1.351 -21.480 1.00 66.75 95 ARG A C 1
ATOM 748 O O . ARG A 1 95 ? 14.487 0.888 -22.410 1.00 66.75 95 ARG A O 1
ATOM 755 N N . GLY A 1 96 ? 16.468 1.406 -21.464 1.00 65.62 96 GLY A N 1
ATOM 756 C CA . GLY A 1 96 ? 17.307 0.669 -22.402 1.00 65.62 96 GLY A CA 1
ATO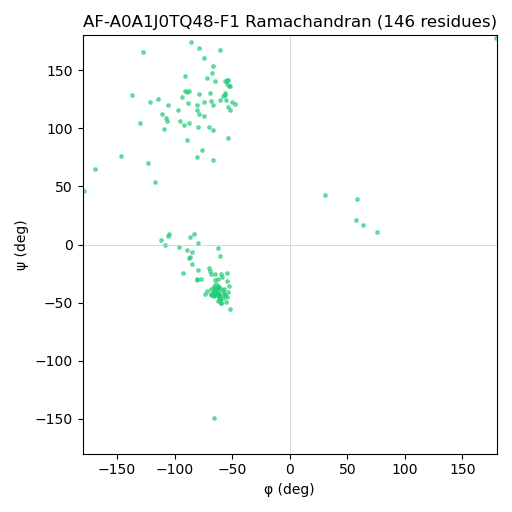M 757 C C . GLY A 1 96 ? 17.191 -0.844 -22.192 1.00 65.62 96 GLY A C 1
ATOM 758 O O . GLY A 1 96 ? 16.164 -1.366 -21.756 1.00 65.62 96 GLY A O 1
ATOM 759 N N . GLU A 1 97 ? 18.271 -1.560 -22.477 1.00 59.88 97 GLU A N 1
ATOM 760 C CA . GLU A 1 97 ? 18.351 -3.000 -22.238 1.00 59.88 97 GLU A CA 1
ATOM 761 C C . GLU A 1 97 ? 18.063 -3.331 -20.759 1.00 59.88 97 GLU A C 1
ATOM 763 O O . GLU A 1 97 ? 18.443 -2.580 -19.853 1.00 59.88 97 GLU A O 1
ATOM 768 N N . LEU A 1 98 ? 17.333 -4.427 -20.508 1.00 59.06 98 LEU A N 1
ATOM 769 C CA . LEU A 1 98 ? 17.022 -4.874 -19.147 1.00 59.06 98 LEU A CA 1
ATOM 770 C C . LEU A 1 98 ? 18.329 -4.992 -18.345 1.00 59.06 98 LEU A C 1
ATOM 772 O O . LEU A 1 98 ? 19.300 -5.536 -18.876 1.00 59.06 98 LEU A O 1
ATOM 776 N N . PRO A 1 99 ? 18.376 -4.529 -17.078 1.00 59.53 99 PRO A N 1
ATOM 777 C CA . PRO A 1 99 ? 19.545 -4.777 -16.250 1.00 59.53 99 PRO A CA 1
ATOM 778 C C . PRO A 1 99 ? 19.795 -6.289 -16.225 1.00 59.53 99 PRO A C 1
ATOM 780 O O . PRO A 1 99 ? 18.823 -7.055 -16.157 1.00 59.53 99 PRO A O 1
ATOM 783 N N . PRO A 1 100 ? 21.061 -6.732 -16.319 1.00 61.28 100 PRO A N 1
ATOM 784 C CA . PRO A 1 100 ? 21.361 -8.150 -16.323 1.00 61.28 100 PRO A CA 1
ATOM 785 C C . PRO A 1 100 ? 20.741 -8.760 -15.072 1.00 61.28 100 PRO A C 1
ATOM 787 O O . PRO A 1 100 ? 20.986 -8.301 -13.954 1.00 61.28 100 PRO A O 1
ATOM 790 N N . PHE A 1 101 ? 19.901 -9.779 -15.259 1.00 59.03 101 PHE A N 1
ATOM 791 C CA . PHE A 1 101 ? 19.427 -10.568 -14.133 1.00 59.03 101 PHE A CA 1
ATOM 792 C C . PHE A 1 101 ? 20.657 -11.018 -13.343 1.00 59.03 101 PHE A C 1
ATOM 794 O O . PHE A 1 101 ? 21.649 -11.420 -13.968 1.00 59.03 101 PHE A O 1
ATOM 801 N N . PRO A 1 102 ? 20.639 -10.950 -12.000 1.00 57.78 102 PRO A N 1
ATOM 802 C CA . PRO A 1 102 ? 21.803 -11.361 -11.242 1.00 57.78 102 PRO A CA 1
ATOM 803 C C . PRO A 1 102 ? 22.159 -12.797 -11.660 1.00 57.78 102 PRO A C 1
ATOM 805 O O . PRO A 1 102 ? 21.258 -13.596 -11.920 1.00 57.78 102 PRO A O 1
ATOM 808 N N . PRO A 1 103 ? 23.448 -13.153 -11.784 1.00 52.03 103 PRO A N 1
ATOM 809 C CA . PRO A 1 103 ? 23.886 -14.402 -12.420 1.00 52.03 103 PRO A CA 1
ATOM 810 C C . PRO A 1 103 ? 23.368 -15.680 -11.729 1.00 52.03 103 PRO A C 1
ATOM 812 O O . PRO A 1 103 ? 23.492 -16.782 -12.257 1.00 52.03 103 PRO A O 1
ATOM 815 N N . ASN A 1 104 ? 22.769 -15.549 -10.544 1.00 54.25 104 ASN A N 1
ATOM 816 C CA . ASN A 1 104 ? 22.104 -16.602 -9.781 1.00 54.25 104 ASN A CA 1
ATOM 817 C C . ASN A 1 104 ? 20.560 -16.516 -9.802 1.00 54.25 104 ASN A C 1
ATOM 819 O O . ASN A 1 104 ? 19.901 -17.276 -9.085 1.00 54.25 104 ASN A O 1
ATOM 823 N N . ALA A 1 105 ? 19.969 -15.631 -10.606 1.00 51.56 105 ALA A N 1
ATOM 824 C CA . ALA A 1 105 ? 18.532 -15.512 -10.795 1.00 51.56 105 ALA A CA 1
ATOM 825 C C . ALA A 1 105 ? 17.997 -16.764 -11.490 1.00 51.56 105 ALA A C 1
ATOM 827 O O . ALA A 1 105 ? 18.048 -16.918 -12.707 1.00 51.56 105 ALA A O 1
ATOM 828 N N . ARG A 1 106 ? 17.444 -17.680 -10.698 1.00 48.78 106 ARG A N 1
ATOM 829 C CA . ARG A 1 106 ? 16.645 -18.784 -11.223 1.00 48.78 106 ARG A CA 1
ATOM 830 C C . ARG A 1 106 ? 15.198 -18.333 -11.308 1.00 48.78 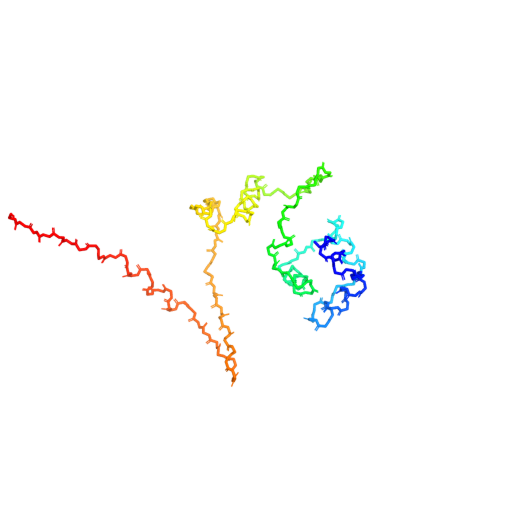106 ARG A C 1
ATOM 832 O O . ARG A 1 106 ? 14.436 -18.501 -10.358 1.00 48.78 106 ARG A O 1
ATOM 839 N N . ILE A 1 107 ? 14.821 -17.763 -12.447 1.00 51.50 107 ILE A N 1
ATOM 840 C CA . ILE A 1 107 ? 13.411 -17.596 -12.790 1.00 51.50 107 ILE A CA 1
ATOM 841 C C . ILE A 1 107 ? 12.944 -18.958 -13.308 1.00 51.50 107 ILE A C 1
ATOM 843 O O . ILE A 1 107 ? 13.279 -19.370 -14.414 1.00 51.50 107 ILE A O 1
ATOM 847 N N . GLY A 1 108 ? 12.246 -19.714 -12.456 1.00 52.12 108 GLY A N 1
ATOM 848 C CA . GLY A 1 108 ? 11.539 -20.917 -12.899 1.00 52.12 108 GLY A CA 1
ATOM 849 C C . GLY A 1 108 ? 10.475 -20.569 -13.951 1.00 52.12 108 GLY A C 1
ATOM 850 O O . GLY A 1 108 ? 10.146 -19.394 -14.110 1.00 52.12 108 GLY A O 1
ATOM 851 N N . PRO A 1 109 ? 9.906 -21.560 -14.658 1.00 52.75 109 PRO A N 1
ATOM 852 C CA . PRO A 1 109 ? 8.930 -21.302 -15.714 1.00 52.75 109 PRO A CA 1
ATOM 853 C C . PRO A 1 109 ? 7.779 -20.433 -15.191 1.00 52.75 109 PRO A C 1
ATOM 855 O O . PRO A 1 109 ? 7.059 -20.816 -14.261 1.00 52.75 109 PRO A O 1
ATOM 858 N N . ILE A 1 110 ? 7.619 -19.248 -15.781 1.00 50.66 110 ILE A N 1
ATOM 859 C CA . ILE A 1 110 ? 6.522 -18.341 -15.458 1.00 50.66 110 ILE A CA 1
ATOM 860 C C . ILE A 1 110 ? 5.258 -18.914 -16.100 1.00 50.66 110 ILE A C 1
ATOM 862 O O . ILE A 1 110 ? 5.104 -18.893 -17.317 1.00 50.66 110 ILE A O 1
ATOM 866 N N . ARG A 1 111 ? 4.322 -19.409 -15.283 1.00 48.75 111 ARG A N 1
ATOM 867 C CA . ARG A 1 111 ? 2.970 -19.739 -15.751 1.00 48.75 111 ARG A CA 1
ATOM 868 C C . ARG A 1 111 ? 2.050 -18.544 -15.562 1.00 48.75 111 ARG A C 1
ATOM 870 O O . ARG A 1 111 ? 1.589 -18.278 -14.454 1.00 48.75 111 ARG A O 1
ATOM 877 N N . LEU A 1 112 ? 1.775 -17.843 -16.654 1.00 45.62 112 LEU A N 1
ATOM 878 C CA . LEU A 1 112 ? 0.784 -16.774 -16.699 1.00 45.62 112 LEU A CA 1
ATOM 879 C C . LEU A 1 112 ? -0.589 -17.367 -17.024 1.00 45.62 112 LEU A C 1
ATOM 881 O O . LEU A 1 112 ? -0.772 -17.996 -18.061 1.00 45.62 112 LEU A O 1
ATOM 885 N N . LYS A 1 113 ? -1.557 -17.145 -16.132 1.00 47.12 113 LYS A N 1
ATOM 886 C CA . LYS A 1 113 ? -2.974 -17.436 -16.369 1.00 47.12 113 LYS A CA 1
ATOM 887 C C . LYS A 1 113 ? -3.705 -16.120 -16.564 1.00 47.12 113 LYS A C 1
ATOM 889 O O . LYS A 1 113 ? -3.877 -15.364 -15.608 1.00 47.12 113 LYS A O 1
ATOM 894 N N . VAL A 1 114 ? -4.131 -15.842 -17.791 1.00 60.03 114 VAL A N 1
ATOM 895 C CA . VAL A 1 114 ? -4.929 -14.649 -18.082 1.00 60.03 114 VAL A CA 1
ATOM 896 C C . VAL A 1 114 ? -6.401 -15.021 -18.010 1.00 60.03 114 VAL A C 1
ATOM 898 O O . VAL A 1 114 ? -6.848 -15.975 -18.645 1.00 60.03 114 VAL A O 1
ATOM 901 N N . ARG A 1 115 ? -7.154 -14.258 -17.213 1.00 51.53 115 ARG A N 1
ATOM 902 C CA . ARG A 1 115 ? -8.610 -14.350 -17.133 1.00 51.53 115 ARG A CA 1
ATOM 903 C C . ARG A 1 115 ? -9.212 -13.136 -17.823 1.00 51.53 115 ARG A C 1
ATOM 905 O O . ARG A 1 115 ? -9.185 -12.039 -17.270 1.00 51.53 115 ARG A O 1
ATOM 912 N N . VAL A 1 116 ? -9.773 -13.337 -19.009 1.00 62.03 116 VAL A N 1
ATOM 913 C CA . VAL A 1 116 ? -10.457 -12.270 -19.751 1.00 62.03 116 VAL A CA 1
ATOM 914 C C . VAL A 1 116 ? -11.930 -12.248 -19.339 1.00 62.03 116 VAL A C 1
ATOM 916 O O . VAL A 1 116 ? -12.583 -13.292 -19.299 1.00 62.03 116 VAL A O 1
ATOM 919 N N . ARG A 1 117 ? -12.460 -11.065 -19.004 1.00 45.03 117 ARG A N 1
ATOM 920 C CA . ARG A 1 117 ? -13.903 -10.831 -18.847 1.00 45.03 117 ARG A CA 1
ATOM 921 C C . ARG A 1 117 ? -14.378 -9.956 -20.002 1.00 45.03 117 ARG A C 1
ATOM 923 O O . ARG A 1 117 ? -14.214 -8.745 -19.948 1.00 45.03 117 ARG A O 1
ATOM 930 N N . ALA A 1 118 ? -14.971 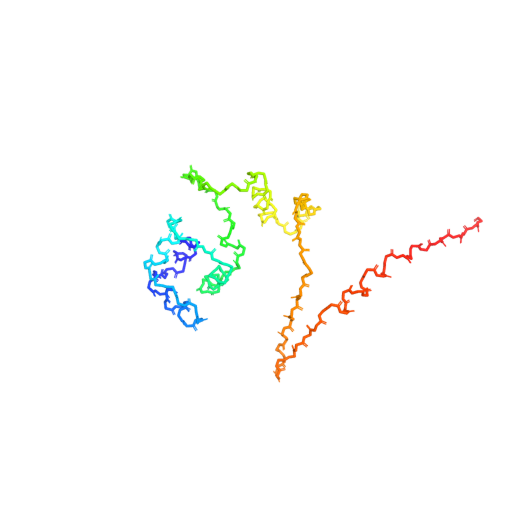-10.583 -21.008 1.00 50.50 118 ALA A N 1
ATOM 931 C CA . ALA A 1 118 ? -15.885 -9.940 -21.942 1.00 50.50 118 ALA A CA 1
ATOM 932 C C . ALA A 1 118 ? -17.260 -10.538 -21.647 1.00 50.50 118 ALA A C 1
ATOM 934 O O . ALA A 1 118 ? -17.403 -11.748 -21.767 1.00 50.50 118 ALA A O 1
ATOM 935 N N . ASP A 1 119 ? -18.186 -9.730 -21.128 1.00 49.03 119 ASP A N 1
ATOM 936 C CA . ASP A 1 119 ? -19.643 -9.938 -21.039 1.00 49.03 119 ASP A CA 1
ATOM 937 C C . ASP A 1 119 ? -20.127 -11.404 -20.909 1.00 49.03 119 ASP A C 1
ATOM 939 O O . ASP A 1 119 ? -21.084 -11.822 -21.557 1.00 49.03 119 ASP A O 1
ATOM 943 N N . GLY A 1 120 ? -19.455 -12.216 -20.085 1.00 60.12 120 GLY A N 1
ATOM 944 C CA . GLY A 1 120 ? -19.543 -13.675 -20.161 1.00 60.12 120 GLY A CA 1
ATOM 945 C C . GLY A 1 120 ? -18.660 -14.395 -19.131 1.00 60.12 120 GLY A C 1
ATOM 946 O O . GLY A 1 120 ? -17.983 -13.743 -18.321 1.00 60.12 120 GLY A O 1
ATOM 947 N N . PRO A 1 121 ? -18.701 -15.743 -19.087 1.00 54.25 121 PRO A N 1
ATOM 948 C CA . PRO A 1 121 ? -17.941 -16.526 -18.122 1.00 54.25 121 PRO A CA 1
ATOM 949 C C . PRO A 1 121 ? -16.429 -16.357 -18.350 1.00 54.25 121 PRO A C 1
ATOM 951 O O . PRO A 1 121 ? -15.983 -16.300 -19.495 1.00 54.25 121 PRO A O 1
ATOM 954 N N . PRO A 1 122 ? -15.628 -16.266 -17.275 1.00 50.81 122 PRO A N 1
ATOM 955 C CA . PRO A 1 122 ? -14.192 -16.067 -17.393 1.00 50.81 122 PRO A CA 1
ATOM 956 C C . PRO A 1 122 ? -13.530 -17.218 -18.154 1.00 50.81 122 PRO A C 1
ATOM 958 O O . PRO A 1 122 ? -13.649 -18.374 -17.752 1.00 50.81 122 PRO A O 1
ATOM 961 N N . ILE A 1 123 ? -12.805 -16.880 -19.218 1.00 66.56 123 ILE A N 1
ATOM 962 C CA . ILE A 1 123 ? -12.018 -17.836 -20.001 1.00 66.56 123 ILE A CA 1
ATOM 963 C C . ILE A 1 123 ? -10.612 -17.890 -19.404 1.00 66.56 123 ILE A C 1
ATOM 965 O O . ILE A 1 123 ? -10.015 -16.847 -19.126 1.00 66.56 123 ILE A O 1
ATOM 969 N N . GLU A 1 124 ? -10.105 -19.099 -19.174 1.00 57.16 124 GLU A N 1
ATOM 970 C CA . GLU A 1 124 ? -8.738 -19.351 -18.722 1.00 57.16 124 GLU A CA 1
ATOM 971 C C . GLU A 1 124 ? -7.881 -19.696 -19.942 1.00 57.16 124 GLU A C 1
ATOM 973 O O . GLU A 1 124 ? -8.142 -20.688 -20.619 1.00 57.16 124 GLU A O 1
ATOM 978 N N . ILE A 1 125 ? -6.898 -18.848 -20.246 1.00 68.56 125 ILE A N 1
ATOM 979 C CA . ILE A 1 125 ? -5.980 -19.054 -21.369 1.00 68.56 125 ILE A CA 1
ATOM 980 C C . ILE A 1 125 ? -4.633 -19.499 -20.802 1.00 68.56 125 ILE A C 1
ATOM 982 O O . ILE A 1 125 ? -4.029 -18.772 -20.008 1.00 68.56 125 ILE A O 1
ATOM 986 N N . ASP A 1 126 ? -4.180 -20.688 -21.205 1.00 68.75 126 ASP A N 1
ATOM 987 C CA . ASP A 1 126 ? -2.799 -21.120 -20.998 1.00 68.75 126 ASP A CA 1
ATOM 988 C C . ASP A 1 126 ? -1.930 -20.484 -22.082 1.00 68.75 126 ASP A C 1
ATOM 990 O O . ASP A 1 126 ? -2.132 -20.711 -23.275 1.00 68.75 126 ASP A O 1
ATOM 994 N N . LEU A 1 127 ? -1.006 -19.628 -21.662 1.00 67.50 127 LEU A N 1
ATOM 995 C CA . LEU A 1 127 ? -0.153 -18.878 -22.574 1.00 67.50 127 LEU A CA 1
ATOM 996 C C . LEU A 1 127 ? 1.103 -19.648 -22.984 1.00 67.50 127 LEU A C 1
ATOM 998 O O . LEU A 1 127 ? 1.773 -19.211 -23.914 1.00 67.50 127 LEU A O 1
ATOM 1002 N N . VAL A 1 128 ? 1.420 -20.778 -22.338 1.00 67.44 128 VAL A N 1
ATOM 1003 C CA . VAL A 1 128 ? 2.642 -21.541 -22.648 1.00 67.44 128 VAL A CA 1
ATOM 1004 C C . VAL A 1 128 ? 2.720 -21.923 -24.137 1.00 67.44 128 VAL A C 1
ATOM 1006 O O . VAL A 1 128 ? 3.710 -21.556 -24.766 1.00 67.44 128 VAL A O 1
ATOM 1009 N N . PRO A 1 129 ? 1.677 -22.505 -24.765 1.00 65.94 129 PRO A N 1
ATOM 1010 C CA . PRO A 1 129 ? 1.737 -22.880 -26.183 1.00 65.94 129 PRO A CA 1
ATOM 1011 C C . PRO A 1 129 ? 1.773 -21.680 -27.144 1.00 65.94 129 PRO A C 1
ATOM 1013 O O . PRO A 1 129 ? 2.183 -21.803 -28.294 1.00 65.94 129 PRO A O 1
ATOM 1016 N N . LEU A 1 130 ? 1.299 -20.507 -26.708 1.00 61.28 130 LEU A N 1
ATOM 1017 C CA . LEU A 1 130 ? 1.274 -19.294 -27.534 1.00 61.28 130 LEU A CA 1
ATOM 1018 C C . LEU A 1 130 ? 2.636 -18.594 -27.563 1.00 61.28 130 LEU A C 1
ATOM 1020 O O . LEU A 1 130 ? 2.971 -17.963 -28.561 1.00 61.28 130 LEU A O 1
ATOM 1024 N N . LEU A 1 131 ? 3.419 -18.723 -26.490 1.00 59.94 131 LEU A N 1
ATOM 1025 C CA . LEU A 1 131 ? 4.758 -18.145 -26.387 1.00 59.94 131 LEU A CA 1
ATOM 1026 C C . LEU A 1 131 ? 5.807 -18.952 -27.164 1.00 59.94 131 LEU A C 1
ATOM 1028 O O . LEU A 1 131 ? 6.733 -18.357 -27.702 1.00 59.94 131 LEU A O 1
ATOM 1032 N N . GLU A 1 132 ? 5.628 -20.269 -27.303 1.00 65.19 132 GLU A N 1
ATOM 1033 C CA . GLU A 1 132 ? 6.521 -21.136 -28.095 1.00 65.19 132 GLU A CA 1
ATOM 1034 C C . GLU A 1 132 ? 6.593 -20.732 -29.581 1.00 65.19 132 GLU A C 1
ATOM 1036 O O . GLU A 1 132 ? 7.608 -20.959 -30.228 1.00 65.19 132 GLU A O 1
ATOM 1041 N N . ASN A 1 133 ? 5.555 -20.075 -30.113 1.00 57.09 133 ASN A N 1
ATOM 1042 C CA . ASN A 1 133 ? 5.512 -19.626 -31.510 1.00 57.09 133 ASN A CA 1
ATOM 1043 C C . ASN A 1 133 ? 6.139 -18.237 -31.746 1.00 57.09 133 ASN A C 1
ATOM 1045 O O . ASN A 1 133 ? 6.333 -17.849 -32.896 1.00 57.09 133 ASN A O 1
ATOM 1049 N N . LEU A 1 134 ? 6.434 -17.465 -30.692 1.00 54.25 134 LEU A N 1
ATOM 1050 C CA . LEU A 1 134 ? 7.016 -16.119 -30.821 1.00 54.25 134 LEU A CA 1
ATOM 1051 C C . LEU A 1 134 ? 8.532 -16.154 -31.056 1.00 54.25 134 LEU A C 1
ATOM 1053 O O . LEU A 1 134 ? 9.044 -15.297 -31.770 1.00 54.25 134 LEU A O 1
ATOM 1057 N N . ASP A 1 135 ? 9.223 -17.169 -30.531 1.00 53.09 135 ASP A N 1
ATOM 1058 C CA . ASP A 1 135 ? 10.672 -17.361 -30.719 1.00 53.09 135 ASP A CA 1
ATOM 1059 C C . ASP A 1 135 ? 11.027 -17.773 -32.161 1.00 53.09 135 ASP A C 1
ATOM 1061 O O . ASP A 1 135 ? 12.147 -17.588 -32.617 1.00 53.09 135 ASP A O 1
ATOM 1065 N N . SER A 1 136 ? 10.062 -18.304 -32.919 1.00 52.88 136 SER A N 1
ATOM 1066 C CA . SER A 1 136 ? 10.284 -18.821 -34.278 1.00 52.88 136 SER A CA 1
ATOM 1067 C C . SER A 1 136 ? 10.181 -17.767 -35.390 1.00 52.88 136 SER A C 1
ATOM 1069 O O . SER A 1 136 ? 10.205 -18.133 -36.561 1.00 52.88 136 SER A O 1
ATOM 1071 N N . THR A 1 137 ? 10.033 -16.475 -35.063 1.00 48.09 137 THR A N 1
ATOM 1072 C CA . THR A 1 137 ? 9.848 -15.407 -36.077 1.00 48.09 137 THR A CA 1
ATOM 1073 C C . THR A 1 137 ? 11.101 -14.541 -36.299 1.00 48.09 137 THR A C 1
ATOM 1075 O O . THR A 1 137 ? 11.035 -13.542 -37.007 1.00 48.09 137 THR A O 1
ATOM 1078 N N . GLN A 1 138 ? 12.257 -14.909 -35.738 1.00 53.03 138 GLN A N 1
ATOM 1079 C CA . GLN A 1 138 ? 13.543 -14.242 -35.994 1.00 53.03 138 GLN A CA 1
ATOM 1080 C C . GLN A 1 138 ? 14.552 -15.188 -36.657 1.00 53.03 138 GLN A C 1
ATOM 1082 O O . GLN A 1 138 ? 15.658 -15.335 -36.176 1.00 53.03 138 GLN A O 1
ATOM 1087 N N . ASP A 1 139 ? 14.188 -15.822 -37.769 1.00 51.09 139 ASP A N 1
ATOM 1088 C CA . ASP A 1 139 ? 15.161 -16.456 -38.671 1.00 51.09 139 ASP A CA 1
ATOM 1089 C C . ASP A 1 139 ? 14.631 -16.327 -40.103 1.00 51.09 139 ASP A C 1
ATOM 1091 O O . ASP A 1 139 ? 14.029 -17.237 -40.671 1.00 51.09 139 ASP A O 1
ATOM 1095 N N . GLY A 1 140 ? 14.760 -15.127 -40.658 1.00 53.19 140 GLY A N 1
ATOM 1096 C CA . GLY A 1 140 ? 14.284 -14.811 -42.000 1.00 53.19 140 GLY A CA 1
ATOM 1097 C C . GLY A 1 140 ? 14.595 -13.373 -42.381 1.00 53.19 140 GLY A C 1
ATOM 1098 O O . GLY A 1 140 ? 13.707 -12.662 -42.835 1.00 53.19 140 GLY A O 1
ATOM 1099 N N . GLU A 1 141 ? 15.825 -12.914 -42.131 1.00 56.16 141 GLU A N 1
ATOM 1100 C CA . GLU A 1 141 ? 16.339 -11.780 -42.896 1.00 56.16 141 GLU A CA 1
ATOM 1101 C C . GLU A 1 141 ? 16.777 -12.322 -44.253 1.00 56.16 141 GLU A C 1
ATOM 1103 O O . GLU A 1 141 ? 17.687 -13.145 -44.355 1.00 56.16 141 GLU A O 1
ATOM 1108 N N . ASP A 1 142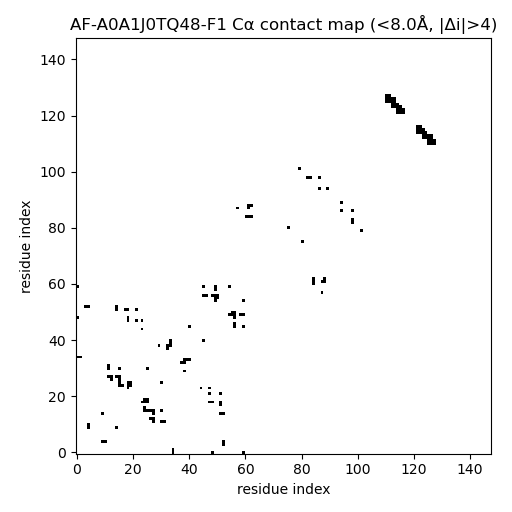 ? 16.022 -11.901 -45.263 1.00 52.66 142 ASP A N 1
ATOM 1109 C CA . ASP A 1 142 ? 16.178 -12.240 -46.662 1.00 52.66 142 ASP A CA 1
ATOM 1110 C C . ASP A 1 142 ? 17.623 -12.039 -47.134 1.00 52.66 142 ASP A C 1
ATOM 1112 O O . ASP A 1 142 ? 18.193 -10.945 -47.097 1.00 52.66 142 ASP A O 1
ATOM 1116 N N . GLU A 1 143 ? 18.179 -13.131 -47.642 1.00 50.81 143 GLU A N 1
ATOM 1117 C CA . GLU A 1 143 ? 19.246 -13.161 -48.626 1.00 50.81 143 GLU A CA 1
ATOM 1118 C C . GLU A 1 143 ? 18.809 -12.304 -49.829 1.00 50.81 143 GLU A C 1
ATOM 1120 O O . GLU A 1 143 ? 18.120 -12.770 -50.736 1.00 50.81 143 GLU A O 1
ATOM 1125 N N . ILE A 1 144 ? 19.158 -11.013 -49.822 1.00 54.06 144 ILE A N 1
ATOM 1126 C CA . ILE A 1 144 ? 19.107 -10.189 -51.033 1.00 54.06 144 ILE A CA 1
ATOM 1127 C C . ILE A 1 144 ? 20.322 -10.577 -51.871 1.00 54.06 144 ILE A C 1
ATOM 1129 O O . ILE A 1 144 ? 21.365 -9.925 -51.836 1.00 54.06 144 ILE A O 1
ATOM 1133 N N . ASP A 1 145 ? 20.165 -11.680 -52.594 1.00 54.53 145 ASP A N 1
ATOM 1134 C CA . ASP A 1 145 ? 20.962 -11.991 -53.769 1.00 54.53 145 ASP A CA 1
ATOM 1135 C C . ASP A 1 145 ? 20.374 -11.191 -54.941 1.00 54.53 145 ASP A C 1
ATOM 1137 O O . ASP A 1 145 ? 19.181 -11.270 -55.250 1.00 54.53 145 ASP A O 1
ATOM 1141 N N . GLY A 1 146 ? 21.194 -10.335 -55.540 1.00 53.72 146 GLY A N 1
ATOM 1142 C CA . GLY A 1 146 ? 20.761 -9.351 -56.525 1.00 53.72 146 GLY A CA 1
ATOM 1143 C C . GLY A 1 146 ? 21.949 -8.703 -57.215 1.00 53.72 146 GLY A C 1
ATOM 1144 O O . GLY A 1 146 ? 22.210 -7.519 -57.026 1.00 53.72 146 GLY A O 1
ATOM 1145 N N . ASP A 1 147 ? 22.669 -9.537 -57.956 1.00 61.66 147 ASP A N 1
ATOM 1146 C CA . ASP A 1 147 ? 23.652 -9.203 -58.986 1.00 61.66 147 ASP A CA 1
ATOM 1147 C C . ASP A 1 147 ? 23.023 -8.298 -60.076 1.00 61.66 147 ASP A C 1
ATOM 1149 O O . ASP A 1 147 ? 21.933 -8.619 -60.563 1.00 61.66 147 ASP A O 1
ATOM 1153 N N . ASP A 1 148 ? 23.683 -7.166 -60.376 1.00 56.97 148 ASP A N 1
ATOM 1154 C CA . ASP A 1 148 ? 23.999 -6.529 -61.690 1.00 56.97 148 ASP A CA 1
ATOM 1155 C C . ASP A 1 148 ? 24.170 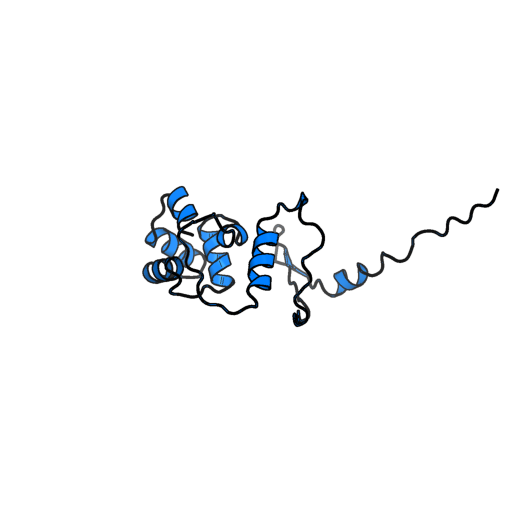-4.990 -61.576 1.00 56.97 148 ASP A C 1
ATOM 1157 O O . ASP A 1 148 ? 23.183 -4.264 -61.295 1.00 56.97 148 ASP A O 1
#

Sequence (148 aa):
MERFRRIQGISYADLSRRLKQLGRPIAPLGLTRIRDLQRRVDVDDLVALAHALGVDPADLLRQVPDDSRKQSGYTAPADDVQQALEWLNTPASDRGELPPFPPNARIGPIRLKVRVRADGPPIEIDLVPLLENLDSTQDGEDEIDGDD

Secondary structure (DSSP, 8-state):
-HHHHHHTT--HHHHHHHHHHTT----HHHHHHHHTT-S---HHHHHHHHHHHTS-HHHHHSPP--TT-PPP---S-HHHHHHHHHHHHS-TTT--SPPPPPTT--------EEEE-SSSSPEEEE-HHHHTTTGGGSS---------

pLDDT: mean 71.8, std 19.08, range [36.38, 97.88]

Nearest PDB structures (foldseek):
  6jq1-assembly1_A  TM=5.562E-01  e=1.581E-02  Deinococcus geothermalis DSM 11300
  4u04-assembly1_B  TM=3.031E-01  e=6.551E+00  Homo sapiens